Protein AF-A0A920KN29-F1 (afdb_monomer)

Mean predicted aligned error: 7.12 Å

Secondary structure (DSSP, 8-state):
--SGGGT--------TTSSHHHHHHHHHHHHHHHS---S---TT--S-----SSHHHHHHHHHHHHHHHTT--

Radius of gyration: 13.37 Å; Cα contacts (8 Å, |Δi|>4): 26; chains: 1; bounding box: 33×26×33 Å

Solvent-accessible surface area (backbone atoms only — not comparable to full-atom values): 5082 Å² total; per-residue (Å²): 136,71,61,55,83,73,78,43,92,74,87,88,86,78,66,93,92,69,59,60,68,58,54,55,50,52,52,50,50,55,50,51,67,76,54,64,88,83,79,91,84,66,91,91,71,76,92,74,85,88,87,63,99,44,72,69,57,43,53,51,54,50,53,52,47,56,65,69,49,69,78,74,121

Structure (mmCIF, N/CA/C/O backbone):
data_AF-A0A920KN29-F1
#
_entry.id   AF-A0A920KN29-F1
#
loop_
_atom_site.group_PDB
_atom_site.id
_atom_site.type_symbol
_atom_site.label_atom_id
_atom_site.label_alt_id
_atom_site.label_comp_id
_atom_site.label_asym_id
_atom_site.label_entity_id
_atom_site.label_seq_id
_atom_site.pdbx_PDB_ins_code
_atom_site.Cartn_x
_atom_site.Cartn_y
_atom_site.Cartn_z
_atom_site.occupancy
_atom_site.B_iso_or_equiv
_atom_site.auth_seq_id
_atom_site.auth_comp_id
_atom_site.auth_asym_id
_atom_site.auth_atom_id
_atom_site.pdbx_PDB_model_num
ATOM 1 N N . MET A 1 1 ? -11.493 8.601 -5.455 1.00 54.19 1 MET A N 1
ATOM 2 C CA . MET A 1 1 ? -11.139 7.512 -6.389 1.00 54.19 1 MET A CA 1
ATOM 3 C C . MET A 1 1 ? -11.050 7.928 -7.872 1.00 54.19 1 MET A C 1
ATOM 5 O O . MET A 1 1 ? -11.058 7.037 -8.702 1.00 54.19 1 MET A O 1
ATOM 9 N N . PRO A 1 2 ? -10.916 9.225 -8.235 1.00 50.22 2 PRO A N 1
ATOM 10 C CA . PRO A 1 2 ? -10.306 9.589 -9.534 1.00 50.22 2 PRO A CA 1
ATOM 11 C C . PRO A 1 2 ? -8.869 10.130 -9.418 1.00 50.22 2 PRO A C 1
ATOM 13 O O . PRO A 1 2 ? -8.065 9.937 -10.316 1.00 50.22 2 PRO A O 1
ATOM 16 N N . HIS A 1 3 ? -8.519 10.789 -8.306 1.00 55.47 3 HIS A N 1
ATOM 17 C CA . HIS A 1 3 ? -7.240 11.509 -8.184 1.00 55.47 3 HIS A CA 1
ATOM 18 C C . HIS A 1 3 ? -6.013 10.616 -7.927 1.00 55.47 3 HIS A C 1
ATOM 20 O O . HIS A 1 3 ? -4.919 10.970 -8.356 1.00 55.47 3 HIS A O 1
ATOM 26 N N . THR A 1 4 ? -6.197 9.460 -7.280 1.00 54.72 4 THR A N 1
ATOM 27 C CA . THR A 1 4 ? -5.137 8.475 -6.984 1.00 54.72 4 THR A CA 1
ATOM 28 C C . THR A 1 4 ? -4.556 7.821 -8.233 1.00 54.72 4 THR A C 1
ATOM 30 O O . THR A 1 4 ? -3.372 7.518 -8.274 1.00 54.72 4 THR A O 1
ATOM 33 N N . LEU A 1 5 ? -5.385 7.608 -9.257 1.00 54.81 5 LEU A N 1
ATOM 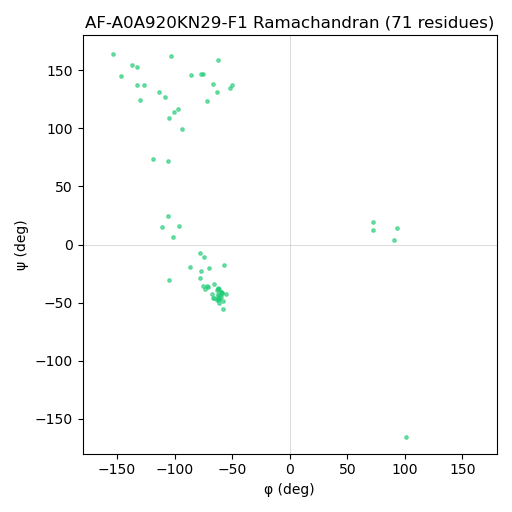34 C CA . LEU A 1 5 ? -4.993 6.923 -10.493 1.00 54.81 5 LEU A CA 1
ATOM 35 C C . LEU A 1 5 ? -4.111 7.789 -11.408 1.00 54.81 5 LEU A C 1
ATOM 37 O O . LEU A 1 5 ? -3.533 7.271 -12.351 1.00 54.81 5 LEU A O 1
ATOM 41 N N . ASN A 1 6 ? -3.980 9.087 -11.112 1.00 61.88 6 ASN A N 1
ATOM 42 C CA . ASN A 1 6 ? -3.119 10.020 -11.844 1.00 61.88 6 ASN A CA 1
ATOM 43 C C . ASN A 1 6 ? -1.736 10.200 -11.183 1.00 61.88 6 ASN A C 1
ATOM 45 O O . ASN A 1 6 ? -1.072 11.199 -11.445 1.00 61.88 6 ASN A O 1
ATOM 49 N N . GLY A 1 7 ? -1.334 9.302 -10.274 1.00 56.00 7 GLY A N 1
ATOM 50 C CA . GLY A 1 7 ? -0.030 9.364 -9.598 1.00 56.00 7 GLY A CA 1
ATOM 51 C C . GLY A 1 7 ? 0.110 10.481 -8.557 1.00 56.00 7 GLY A C 1
ATOM 52 O O . GLY A 1 7 ? 1.217 10.775 -8.120 1.00 56.00 7 GLY A O 1
ATOM 53 N N . ASN A 1 8 ? -0.994 11.120 -8.156 1.00 58.84 8 ASN A N 1
ATOM 54 C CA . ASN A 1 8 ? -0.977 12.138 -7.107 1.00 58.84 8 ASN A CA 1
ATOM 55 C C . ASN A 1 8 ? -1.091 11.504 -5.719 1.00 58.84 8 ASN A C 1
ATOM 57 O O . ASN A 1 8 ? -1.843 10.542 -5.527 1.00 58.84 8 ASN A O 1
ATOM 61 N N . ASP A 1 9 ? -0.426 12.123 -4.742 1.00 63.09 9 ASP A N 1
ATOM 62 C CA . ASP A 1 9 ? -0.563 11.779 -3.330 1.00 63.09 9 ASP A CA 1
ATOM 63 C C . ASP A 1 9 ? -2.034 11.774 -2.909 1.00 63.09 9 ASP A C 1
ATOM 65 O O . ASP A 1 9 ? -2.808 12.692 -3.202 1.00 63.09 9 ASP A O 1
ATOM 69 N N . ALA A 1 10 ? -2.428 10.734 -2.180 1.00 61.41 10 ALA A N 1
ATOM 70 C CA . ALA A 1 10 ? -3.793 10.586 -1.716 1.00 61.41 10 ALA A CA 1
ATOM 71 C C . ALA A 1 10 ? -3.855 10.214 -0.244 1.00 61.41 10 ALA A C 1
ATOM 73 O O . ALA A 1 10 ? -3.156 9.326 0.238 1.00 61.41 10 ALA A O 1
ATOM 74 N N . ILE A 1 11 ? -4.780 10.862 0.460 1.00 58.94 11 ILE A N 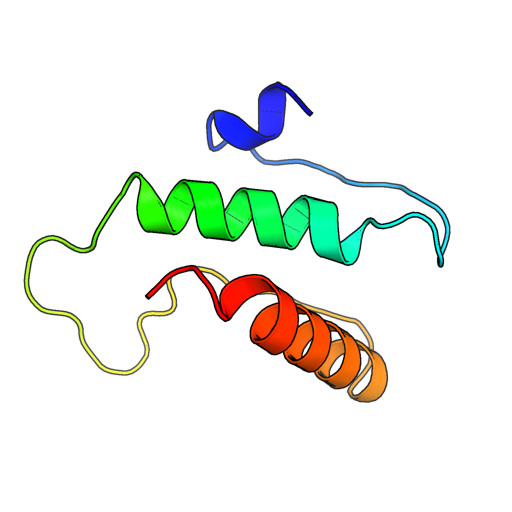1
ATOM 75 C CA . ILE A 1 11 ? -5.084 10.569 1.855 1.00 58.94 11 ILE A CA 1
ATOM 76 C C . ILE A 1 11 ? -6.403 9.797 1.902 1.00 58.94 11 ILE A C 1
ATOM 78 O O . ILE A 1 11 ? -7.478 10.344 1.657 1.00 58.94 11 ILE A O 1
ATOM 82 N N . GLY A 1 12 ? -6.325 8.507 2.227 1.00 58.34 12 GLY A N 1
ATOM 83 C CA . GLY A 1 12 ? -7.493 7.659 2.454 1.00 58.34 12 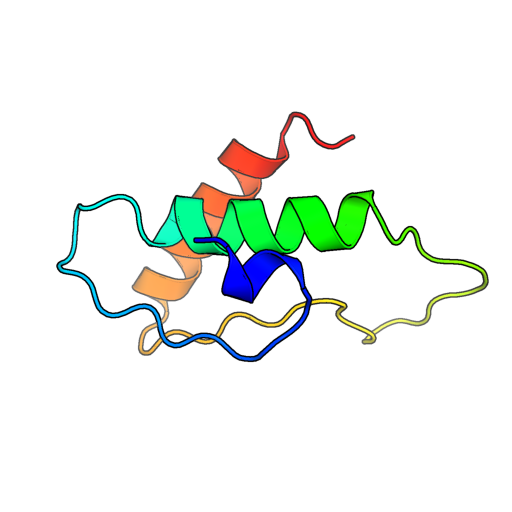GLY A CA 1
ATOM 84 C C . GLY A 1 12 ? -7.871 7.610 3.933 1.00 58.34 12 GLY A C 1
ATOM 85 O O . GLY A 1 12 ? -7.291 6.836 4.691 1.00 58.34 12 GLY A O 1
ATOM 86 N N . LYS A 1 13 ? -8.875 8.385 4.362 1.00 52.38 13 LYS A N 1
ATOM 87 C CA . LYS A 1 13 ? -9.477 8.242 5.700 1.00 52.38 13 LYS A CA 1
ATOM 88 C C . LYS A 1 13 ? -10.738 7.391 5.598 1.00 52.38 13 LYS A C 1
ATOM 90 O O . LYS A 1 13 ? -11.703 7.794 4.962 1.00 52.38 13 LYS A O 1
ATOM 95 N N . ALA A 1 14 ? -10.759 6.230 6.241 1.00 54.84 14 ALA A N 1
ATOM 96 C CA . ALA A 1 14 ? -11.988 5.453 6.401 1.00 54.84 14 ALA A CA 1
ATOM 97 C C . ALA A 1 14 ? -11.912 4.569 7.650 1.00 54.84 14 ALA A C 1
ATOM 99 O O . ALA A 1 14 ? -10.830 4.287 8.159 1.00 54.84 14 ALA A O 1
ATOM 100 N N . GLN A 1 15 ? -13.052 4.067 8.105 1.00 47.75 15 GLN A N 1
ATOM 101 C CA . GLN A 1 15 ? -13.176 3.216 9.291 1.00 47.75 15 GLN A CA 1
ATOM 102 C C . GLN A 1 15 ? -12.735 1.767 9.016 1.00 47.75 15 GLN A C 1
ATOM 104 O O . GLN A 1 15 ? -12.854 1.287 7.892 1.00 47.75 15 GLN A O 1
ATOM 109 N N . THR A 1 16 ? -12.150 1.064 9.987 1.00 60.44 16 THR A N 1
ATOM 110 C CA . THR A 1 16 ? -11.779 -0.363 9.865 1.00 60.44 16 THR A CA 1
ATOM 111 C C . THR A 1 16 ? -12.965 -1.198 9.357 1.00 60.44 16 THR A C 1
ATOM 113 O O . THR A 1 16 ? -14.096 -0.961 9.767 1.00 60.44 16 THR A O 1
ATOM 116 N N . GLY A 1 17 ? -12.718 -2.133 8.431 1.00 61.72 17 GLY A N 1
ATOM 117 C CA . GLY A 1 17 ? -13.768 -2.977 7.832 1.00 61.72 17 GLY A CA 1
ATOM 118 C C . GLY A 1 17 ? -14.433 -2.451 6.549 1.00 61.72 17 GLY A C 1
ATOM 119 O O . GLY A 1 17 ? -15.339 -3.097 6.044 1.00 61.72 17 GLY A O 1
ATOM 120 N N . THR A 1 18 ? -13.996 -1.317 5.981 1.00 62.22 18 THR A N 1
ATOM 121 C CA . THR A 1 18 ? -14.631 -0.710 4.783 1.00 62.22 18 THR A CA 1
ATOM 122 C C . THR A 1 18 ? -13.846 -0.879 3.469 1.00 62.22 18 THR A C 1
ATOM 124 O O . THR A 1 18 ? -13.937 -0.024 2.592 1.00 62.22 18 THR A O 1
ATOM 127 N N . GLY A 1 19 ? -12.996 -1.902 3.338 1.00 74.50 19 GLY A N 1
ATOM 128 C CA . GLY A 1 19 ? -12.283 -2.179 2.076 1.00 74.50 19 GLY A CA 1
ATOM 129 C C . GLY A 1 19 ? -11.154 -1.201 1.702 1.00 74.50 19 GLY A C 1
ATOM 130 O O . GLY A 1 19 ? -10.747 -1.146 0.545 1.00 74.50 19 GLY A O 1
ATOM 131 N N . LYS A 1 20 ? -10.618 -0.427 2.659 1.00 82.06 20 LYS A N 1
ATOM 132 C CA . LYS A 1 20 ? -9.481 0.487 2.405 1.00 82.06 20 LYS A CA 1
ATOM 133 C C . LYS A 1 20 ? -8.243 -0.224 1.880 1.00 82.06 20 LYS A C 1
ATOM 135 O O . LYS A 1 20 ? -7.588 0.321 0.999 1.00 82.06 20 LYS A O 1
ATOM 140 N N . THR A 1 21 ? -7.939 -1.391 2.447 1.00 84.50 21 THR A N 1
ATOM 141 C CA . THR A 1 21 ? -6.775 -2.188 2.064 1.00 84.50 21 THR A CA 1
ATOM 142 C C . THR A 1 21 ? -6.832 -2.524 0.584 1.00 84.50 21 THR A C 1
ATOM 144 O O . THR A 1 21 ? -5.973 -2.087 -0.173 1.00 84.50 21 THR A O 1
ATOM 147 N N . ALA A 1 22 ? -7.933 -3.135 0.142 1.00 86.94 22 ALA A N 1
ATOM 148 C CA . ALA A 1 22 ? -8.179 -3.392 -1.272 1.00 86.94 22 ALA A CA 1
ATOM 149 C C . ALA A 1 22 ? -8.108 -2.114 -2.124 1.00 86.94 22 ALA A C 1
ATOM 151 O O . ALA A 1 22 ? -7.496 -2.125 -3.182 1.00 86.94 22 ALA A O 1
ATOM 152 N N . ALA A 1 23 ? -8.671 -0.990 -1.668 1.00 86.94 23 ALA A N 1
ATOM 153 C CA . ALA A 1 23 ? -8.676 0.239 -2.458 1.00 86.94 23 ALA A CA 1
ATOM 154 C C . ALA A 1 23 ? -7.269 0.777 -2.783 1.00 86.94 23 ALA A C 1
ATOM 156 O O . ALA A 1 23 ? -7.005 1.130 -3.936 1.00 86.94 23 ALA A O 1
ATOM 157 N N . PHE A 1 24 ? -6.360 0.844 -1.801 1.00 85.88 24 PHE A N 1
ATOM 158 C CA . PHE A 1 24 ? -4.990 1.283 -2.087 1.00 85.88 24 PHE A CA 1
ATOM 159 C C . PHE A 1 24 ? -4.177 0.192 -2.793 1.00 85.88 24 PHE A C 1
ATOM 161 O O . PHE A 1 24 ? -3.404 0.526 -3.684 1.00 85.88 24 PHE A O 1
ATOM 168 N N . LEU A 1 25 ? -4.383 -1.093 -2.473 1.00 91.44 25 LEU A N 1
ATOM 169 C CA . LEU A 1 25 ? -3.694 -2.199 -3.148 1.00 91.44 25 LEU A CA 1
ATOM 170 C C . LEU A 1 25 ? -4.043 -2.255 -4.638 1.00 91.44 25 LEU A C 1
ATOM 172 O O . LEU A 1 25 ? -3.142 -2.298 -5.465 1.00 91.44 25 LEU A O 1
ATOM 176 N N . ILE A 1 26 ? -5.327 -2.154 -4.993 1.00 90.00 26 ILE A N 1
ATOM 177 C CA . ILE A 1 26 ? -5.787 -2.103 -6.390 1.00 90.00 26 ILE A CA 1
ATOM 178 C C . ILE A 1 26 ? -5.180 -0.900 -7.113 1.00 90.00 26 ILE A C 1
ATOM 180 O O . ILE A 1 26 ? -4.768 -1.019 -8.262 1.00 90.00 26 ILE A O 1
ATOM 184 N N . THR A 1 27 ? -5.102 0.256 -6.446 1.00 88.69 27 THR A N 1
ATOM 185 C CA . THR A 1 27 ? -4.479 1.453 -7.028 1.00 88.69 27 THR A CA 1
ATOM 186 C C . THR A 1 27 ? -3.000 1.201 -7.333 1.00 88.69 27 THR A C 1
ATOM 188 O O . THR A 1 27 ? -2.558 1.491 -8.442 1.00 88.69 27 THR A O 1
ATOM 191 N N . ILE A 1 28 ? -2.256 0.625 -6.381 1.00 90.56 28 ILE A N 1
ATOM 192 C CA . ILE A 1 28 ? -0.841 0.271 -6.554 1.00 90.56 28 ILE A CA 1
ATOM 193 C C . ILE A 1 28 ? -0.686 -0.744 -7.690 1.00 90.56 28 ILE A C 1
ATOM 195 O O . ILE A 1 28 ? 0.100 -0.515 -8.599 1.00 90.56 28 ILE A O 1
ATOM 199 N N . PHE A 1 29 ? -1.451 -1.836 -7.690 1.00 92.19 29 PHE A N 1
ATOM 200 C CA . PHE A 1 29 ? -1.357 -2.860 -8.733 1.00 92.19 29 PHE A CA 1
ATOM 201 C C . PHE A 1 29 ? -1.674 -2.308 -10.119 1.00 92.19 29 PHE A C 1
ATOM 203 O O . PHE A 1 29 ? -0.929 -2.571 -11.057 1.00 92.19 29 PHE A O 1
ATOM 210 N N . ASN A 1 30 ? -2.720 -1.490 -10.251 1.00 90.62 30 ASN A N 1
ATOM 211 C CA . ASN A 1 30 ? -3.043 -0.838 -11.514 1.00 90.62 30 ASN A CA 1
ATOM 212 C C . ASN A 1 30 ? -1.884 0.038 -12.016 1.00 90.62 30 ASN A C 1
ATOM 214 O O . ASN A 1 30 ? -1.589 0.029 -13.206 1.00 90.62 30 ASN A O 1
ATOM 218 N N . ASP A 1 31 ? -1.219 0.786 -11.136 1.00 89.75 31 ASP A N 1
ATOM 219 C CA . ASP A 1 31 ? -0.057 1.590 -11.522 1.00 89.75 31 ASP A CA 1
ATOM 220 C C . ASP A 1 31 ? 1.138 0.719 -11.947 1.00 89.75 31 ASP A C 1
ATOM 222 O O . ASP A 1 31 ? 1.720 0.933 -13.010 1.00 89.75 31 ASP A O 1
ATOM 226 N N . LEU A 1 32 ? 1.457 -0.320 -11.169 1.00 91.44 32 LEU A N 1
ATOM 227 C CA . LEU A 1 32 ? 2.569 -1.229 -11.459 1.00 91.44 32 LEU A CA 1
ATOM 228 C C . LEU A 1 32 ? 2.387 -1.992 -12.779 1.00 91.44 32 LEU A C 1
ATOM 230 O O . LEU A 1 32 ? 3.374 -2.196 -13.488 1.00 91.44 32 LEU A O 1
ATOM 234 N N . LEU A 1 33 ? 1.150 -2.392 -13.096 1.00 91.44 33 LEU A N 1
ATOM 235 C CA . LEU A 1 33 ? 0.791 -3.105 -14.325 1.00 91.44 33 LEU A CA 1
ATOM 236 C C . LEU A 1 33 ? 0.793 -2.196 -15.560 1.00 91.44 33 LEU A C 1
ATOM 238 O O . LEU A 1 33 ? 1.225 -2.624 -16.626 1.00 91.44 33 LEU A O 1
ATOM 242 N N . ASN A 1 34 ? 0.336 -0.947 -15.429 1.00 92.44 34 ASN A N 1
ATOM 243 C CA . ASN A 1 34 ? 0.330 0.013 -16.540 1.00 92.44 34 ASN A CA 1
ATOM 244 C C . ASN A 1 34 ? 1.716 0.604 -16.832 1.00 92.44 34 ASN A C 1
ATOM 246 O O . ASN A 1 34 ? 1.970 1.051 -17.948 1.00 92.44 34 ASN A O 1
ATOM 250 N N . HIS A 1 35 ? 2.614 0.583 -15.848 1.00 89.94 35 HIS A N 1
ATOM 251 C CA . HIS A 1 35 ? 3.987 1.058 -15.975 1.00 89.94 35 HIS A CA 1
ATOM 252 C C . HIS A 1 35 ? 4.956 -0.102 -15.704 1.00 89.94 35 HIS A C 1
ATOM 254 O O . HIS A 1 35 ? 5.529 -0.168 -14.615 1.00 89.94 35 HIS A O 1
ATOM 260 N N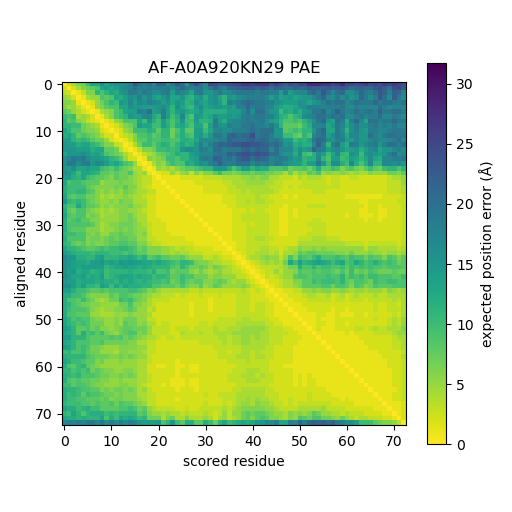 . PRO A 1 36 ? 5.124 -1.072 -16.620 1.00 89.88 36 PRO A N 1
ATOM 261 C CA . PRO A 1 36 ? 6.062 -2.174 -16.421 1.00 89.88 36 PRO A CA 1
ATOM 262 C C . PRO A 1 36 ? 7.507 -1.663 -16.308 1.00 89.88 36 PRO A C 1
ATOM 264 O O . PRO A 1 36 ? 7.835 -0.557 -16.729 1.00 89.88 36 PRO A O 1
ATOM 267 N N . ILE A 1 37 ? 8.383 -2.467 -15.703 1.00 88.62 37 ILE A N 1
ATOM 268 C CA . ILE A 1 37 ? 9.799 -2.103 -15.568 1.00 88.62 37 ILE A CA 1
ATOM 269 C C . ILE A 1 37 ? 10.465 -2.195 -16.940 1.00 88.62 37 ILE A C 1
ATOM 271 O O . ILE A 1 37 ? 10.465 -3.259 -17.558 1.00 88.62 37 ILE A O 1
ATOM 275 N N . GLU A 1 38 ? 11.073 -1.099 -17.378 1.00 86.19 38 GLU A N 1
ATOM 276 C CA . GLU A 1 38 ? 11.926 -1.057 -18.561 1.00 86.19 38 GLU A CA 1
ATOM 277 C C . GLU A 1 38 ? 13.398 -1.088 -18.114 1.00 86.19 38 GLU A C 1
ATOM 279 O O . GLU A 1 38 ? 13.871 -0.159 -17.463 1.00 86.19 38 GLU A O 1
ATOM 284 N N . GLY A 1 39 ? 14.129 -2.160 -18.440 1.00 85.44 39 GLY A N 1
ATOM 285 C CA . GLY A 1 39 ? 15.563 -2.292 -18.137 1.00 85.44 39 GLY A CA 1
ATOM 286 C C . GLY A 1 39 ? 15.905 -3.167 -16.922 1.00 85.44 39 GLY A C 1
ATOM 287 O O . GLY A 1 39 ? 15.094 -3.970 -16.460 1.00 85.44 39 GLY A O 1
ATOM 288 N N . GLU A 1 40 ? 17.153 -3.065 -16.452 1.00 87.00 40 GLU A N 1
ATOM 289 C CA . GLU A 1 40 ? 17.646 -3.838 -15.304 1.00 87.00 40 GLU A CA 1
ATOM 290 C C . GLU A 1 40 ? 17.119 -3.291 -13.973 1.00 87.00 40 GLU A C 1
ATOM 292 O O . GLU A 1 40 ? 16.955 -2.085 -13.801 1.00 87.00 40 GLU A O 1
ATOM 297 N N . ARG A 1 41 ? 16.901 -4.196 -13.012 1.00 86.31 41 ARG A N 1
ATOM 298 C CA . ARG A 1 41 ? 16.507 -3.872 -11.638 1.00 86.31 41 ARG A CA 1
ATOM 299 C C . ARG A 1 41 ? 17.469 -4.525 -10.657 1.00 86.31 41 ARG A C 1
ATOM 301 O O . ARG A 1 41 ? 17.792 -5.707 -10.802 1.00 86.31 41 ARG A O 1
ATOM 308 N N . TYR A 1 42 ? 17.858 -3.789 -9.626 1.00 87.25 42 TYR A N 1
ATOM 309 C CA . TYR A 1 42 ? 18.765 -4.262 -8.588 1.00 87.25 42 TYR A CA 1
ATOM 310 C C . TYR A 1 42 ? 18.029 -4.621 -7.292 1.00 87.25 42 TYR A C 1
ATOM 312 O O . TYR A 1 42 ? 16.875 -4.254 -7.041 1.00 87.25 42 TYR A O 1
ATOM 320 N N . LEU A 1 43 ? 18.711 -5.390 -6.442 1.00 87.19 43 LEU A N 1
ATOM 321 C CA . LEU A 1 43 ? 18.203 -5.733 -5.119 1.00 87.19 43 LEU A CA 1
ATOM 322 C C . LEU A 1 43 ? 18.052 -4.449 -4.285 1.00 87.19 43 LEU A C 1
ATOM 324 O O . 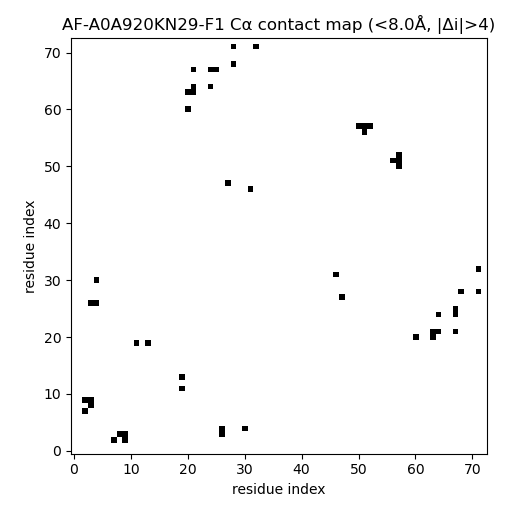LEU A 1 43 ? 18.988 -3.660 -4.197 1.00 87.19 43 LEU A O 1
ATOM 328 N N . GLY A 1 44 ? 16.898 -4.262 -3.642 1.00 85.31 44 GLY A N 1
ATOM 329 C CA . GLY A 1 44 ? 16.644 -3.079 -2.808 1.00 85.31 44 GLY A CA 1
ATOM 330 C C . GLY A 1 44 ? 15.956 -1.908 -3.515 1.00 85.31 44 GLY A C 1
ATOM 331 O O . GLY A 1 44 ? 15.893 -0.828 -2.940 1.00 85.31 44 GLY A O 1
ATOM 332 N N . GLU A 1 45 ? 15.387 -2.116 -4.705 1.00 88.56 45 GLU A N 1
ATOM 333 C CA . GLU A 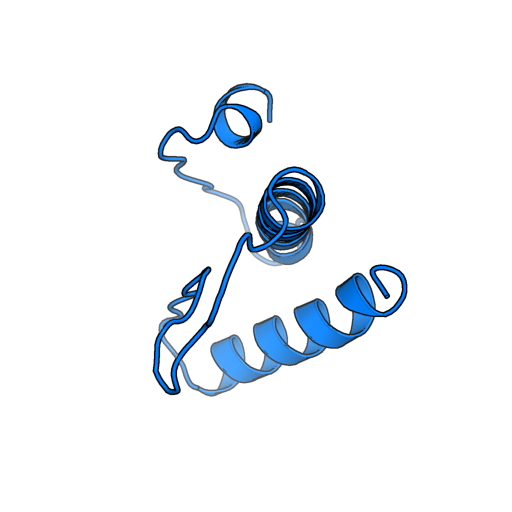1 45 ? 14.616 -1.099 -5.439 1.00 88.56 45 GLU A CA 1
ATOM 334 C C . GLU A 1 45 ? 13.099 -1.387 -5.393 1.00 88.56 45 GLU A C 1
ATOM 336 O O . GLU A 1 45 ? 12.528 -1.850 -6.389 1.00 88.56 45 GLU A O 1
ATOM 341 N N . PRO A 1 46 ? 12.399 -1.214 -4.249 1.00 89.56 46 PRO A N 1
ATOM 342 C CA . PRO A 1 46 ? 10.953 -1.421 -4.176 1.00 89.56 46 PRO A CA 1
ATOM 343 C C . PRO A 1 46 ? 10.208 -0.371 -5.012 1.00 89.56 46 PRO A C 1
ATOM 345 O O . PRO A 1 46 ? 10.536 0.810 -4.971 1.00 89.56 46 PRO A O 1
ATOM 348 N N . ARG A 1 47 ? 9.169 -0.795 -5.742 1.00 90.50 47 ARG A N 1
ATOM 349 C CA . ARG A 1 47 ? 8.319 0.116 -6.534 1.00 90.50 47 ARG A CA 1
ATOM 350 C C . ARG A 1 47 ? 7.168 0.732 -5.738 1.00 90.50 47 ARG A C 1
ATOM 352 O O . ARG A 1 47 ? 6.613 1.741 -6.147 1.00 90.50 47 ARG A O 1
ATOM 359 N N . ALA A 1 48 ? 6.817 0.121 -4.611 1.00 90.56 48 ALA A N 1
ATOM 360 C CA . ALA A 1 48 ? 5.820 0.611 -3.672 1.00 90.56 48 ALA A CA 1
ATOM 361 C C . ALA A 1 48 ? 6.227 0.208 -2.251 1.00 90.56 48 ALA A C 1
ATOM 363 O O . ALA A 1 48 ? 6.791 -0.869 -2.042 1.00 90.56 48 ALA A O 1
ATOM 364 N N . VAL A 1 49 ? 5.934 1.069 -1.276 1.00 91.62 49 VAL A N 1
ATOM 365 C CA . VAL A 1 49 ? 6.192 0.822 0.147 1.00 91.62 49 VAL A CA 1
ATOM 366 C C . VAL A 1 49 ? 4.920 1.124 0.926 1.00 91.62 49 VAL A C 1
ATOM 368 O O . VAL A 1 49 ? 4.385 2.227 0.850 1.00 91.62 49 VAL A O 1
ATOM 371 N N . ILE A 1 50 ? 4.446 0.141 1.691 1.00 90.56 50 ILE A N 1
ATOM 372 C CA . ILE A 1 50 ? 3.303 0.290 2.594 1.00 90.56 50 ILE A CA 1
ATOM 373 C C . ILE A 1 50 ? 3.832 0.273 4.029 1.00 90.56 50 ILE A C 1
ATOM 375 O O . ILE A 1 50 ? 4.541 -0.651 4.422 1.00 90.56 50 ILE A O 1
ATOM 379 N N . ILE A 1 51 ? 3.481 1.292 4.814 1.00 90.88 51 ILE A N 1
ATOM 380 C CA . ILE A 1 51 ? 3.881 1.423 6.220 1.00 90.88 51 ILE A CA 1
ATOM 381 C C . ILE A 1 51 ? 2.632 1.298 7.092 1.00 90.88 51 ILE A C 1
ATOM 383 O O . ILE A 1 51 ? 1.630 1.971 6.848 1.00 90.88 51 ILE A O 1
ATOM 387 N N . ALA A 1 52 ? 2.698 0.463 8.128 1.00 89.81 52 ALA A N 1
ATOM 388 C CA . ALA A 1 52 ? 1.622 0.291 9.097 1.00 89.81 52 ALA A CA 1
ATOM 389 C C . ALA A 1 52 ? 2.160 0.332 10.543 1.00 89.81 52 ALA A C 1
ATOM 391 O O . ALA A 1 52 ? 3.326 0.013 10.775 1.00 89.81 52 ALA A O 1
ATOM 392 N N . PRO A 1 53 ? 1.329 0.739 11.522 1.00 90.50 53 PRO A N 1
ATOM 393 C CA . PRO A 1 53 ? 1.761 0.997 12.900 1.00 90.50 53 PRO A CA 1
ATOM 394 C C . PRO A 1 53 ? 2.150 -0.245 13.713 1.00 90.50 53 PRO A C 1
ATOM 396 O O . PRO A 1 53 ? 2.828 -0.100 14.727 1.00 90.50 53 PRO A O 1
ATOM 399 N N . THR A 1 54 ? 1.714 -1.447 13.324 1.00 94.06 54 THR A N 1
ATOM 400 C CA . THR A 1 54 ? 2.000 -2.686 14.065 1.00 94.06 54 THR A CA 1
ATOM 401 C C . THR A 1 54 ? 2.376 -3.825 13.130 1.00 94.06 54 THR A C 1
ATOM 403 O O . THR A 1 54 ? 1.962 -3.855 11.969 1.00 94.06 54 THR A O 1
ATOM 406 N N . ARG A 1 55 ? 3.144 -4.791 13.649 1.00 95.25 55 ARG A N 1
ATOM 407 C CA . ARG A 1 55 ? 3.555 -5.985 12.897 1.00 95.25 55 ARG A CA 1
ATOM 408 C C . ARG A 1 55 ? 2.347 -6.791 12.436 1.00 95.25 55 ARG A C 1
ATOM 410 O O . ARG A 1 55 ? 2.316 -7.250 11.303 1.00 95.25 55 ARG A O 1
ATOM 417 N N . GLU A 1 56 ? 1.346 -6.926 13.294 1.00 94.12 56 GLU A N 1
ATOM 418 C CA . GLU A 1 56 ? 0.124 -7.678 13.023 1.00 94.12 56 GLU A CA 1
ATOM 419 C C . GLU A 1 56 ? -0.640 -7.063 11.847 1.00 94.12 56 GLU A C 1
ATOM 421 O O . GLU A 1 56 ? -1.076 -7.784 10.954 1.00 94.12 56 GLU A O 1
ATOM 426 N N . LEU A 1 57 ? -0.734 -5.729 11.798 1.00 89.75 57 LEU A N 1
ATOM 427 C CA . LEU A 1 57 ? -1.400 -5.040 10.697 1.00 89.75 57 LEU A CA 1
ATOM 428 C C . LEU A 1 57 ? -0.593 -5.121 9.393 1.00 89.75 57 LEU A C 1
ATOM 430 O O . LEU A 1 57 ? -1.185 -5.281 8.331 1.00 89.75 57 LEU A O 1
ATOM 434 N N . VAL A 1 58 ? 0.745 -5.065 9.458 1.00 93.06 58 VAL A N 1
ATOM 435 C CA . VAL A 1 58 ? 1.600 -5.317 8.281 1.00 93.06 58 VAL A CA 1
ATOM 436 C C . VAL A 1 58 ? 1.331 -6.710 7.712 1.00 93.06 58 VAL A C 1
ATOM 438 O O . VAL A 1 58 ? 1.114 -6.840 6.513 1.00 93.06 58 VAL A O 1
ATOM 441 N N . MET A 1 59 ? 1.306 -7.739 8.564 1.00 95.12 59 MET A N 1
ATOM 442 C CA . MET A 1 59 ? 1.064 -9.122 8.138 1.00 95.12 59 MET A CA 1
ATOM 443 C C . MET A 1 59 ? -0.324 -9.303 7.510 1.00 95.12 59 MET A C 1
ATOM 445 O O . MET A 1 59 ? -0.451 -10.010 6.516 1.00 95.12 59 MET A O 1
ATOM 449 N N . GLN A 1 60 ? -1.352 -8.640 8.048 1.00 93.06 60 GLN A N 1
ATOM 450 C CA . GLN A 1 60 ? -2.695 -8.646 7.460 1.00 93.06 60 GLN A CA 1
ATOM 451 C C . GLN A 1 60 ? -2.709 -8.011 6.066 1.00 93.06 60 GLN A C 1
ATOM 453 O O . GLN A 1 60 ? -3.214 -8.612 5.127 1.00 93.06 60 GLN A O 1
ATOM 458 N N . ILE A 1 61 ? -2.098 -6.831 5.910 1.00 92.94 61 ILE A N 1
ATOM 459 C CA . ILE A 1 61 ? -2.022 -6.155 4.607 1.00 92.94 61 ILE A CA 1
ATOM 460 C C . ILE A 1 61 ? -1.225 -6.989 3.595 1.00 92.94 61 ILE A C 1
ATOM 462 O O . ILE A 1 61 ? -1.598 -7.036 2.427 1.00 92.94 61 ILE A O 1
ATOM 466 N N . ALA A 1 62 ? -0.140 -7.639 4.025 1.00 94.06 62 ALA A N 1
ATOM 467 C CA . ALA A 1 62 ? 0.654 -8.512 3.164 1.00 94.06 62 ALA A CA 1
ATOM 468 C C . ALA A 1 62 ? -0.166 -9.709 2.658 1.00 94.06 62 ALA A C 1
ATOM 470 O O . ALA A 1 62 ? -0.171 -9.972 1.460 1.00 94.06 62 ALA A O 1
ATOM 471 N N . SER A 1 63 ? -0.920 -10.368 3.545 1.00 95.12 63 SER A N 1
ATOM 472 C CA . SER A 1 63 ? -1.833 -11.454 3.167 1.00 95.12 63 SER A CA 1
ATOM 473 C C . SER A 1 63 ? -2.904 -10.984 2.177 1.00 95.12 63 SER A C 1
ATOM 475 O O . SER A 1 63 ? -3.140 -11.652 1.174 1.00 95.12 63 SER A O 1
ATOM 477 N N . ASP A 1 64 ? -3.517 -9.820 2.423 1.00 93.56 64 ASP A N 1
ATOM 478 C CA . ASP A 1 64 ? -4.504 -9.227 1.509 1.00 93.56 64 ASP A CA 1
ATOM 479 C C . ASP A 1 64 ? -3.882 -8.927 0.130 1.00 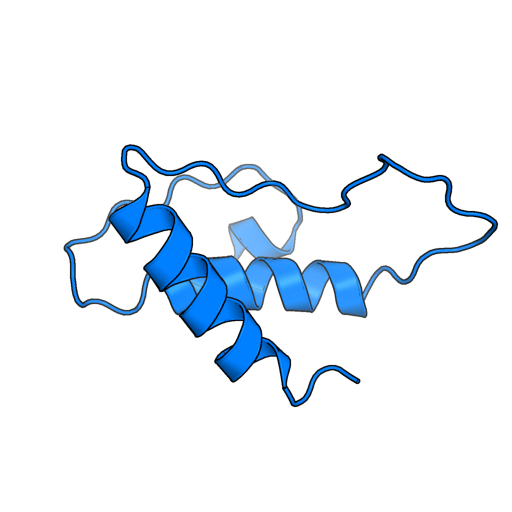93.56 64 ASP A C 1
ATOM 481 O O . ASP A 1 64 ? -4.528 -9.102 -0.903 1.00 93.56 64 ASP A O 1
ATOM 485 N N . ALA A 1 65 ? -2.625 -8.467 0.098 1.00 93.56 65 ALA A N 1
ATOM 486 C CA . ALA A 1 65 ? -1.898 -8.173 -1.134 1.00 93.56 65 ALA A CA 1
ATOM 487 C C . ALA A 1 65 ? -1.579 -9.438 -1.943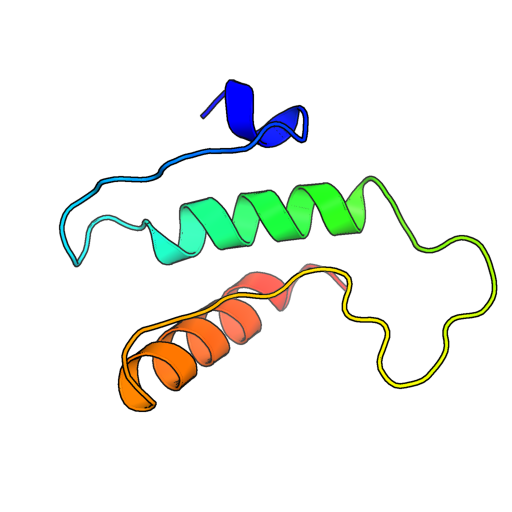 1.00 93.56 65 ALA A C 1
ATOM 489 O O . ALA A 1 65 ? -1.756 -9.424 -3.159 1.00 9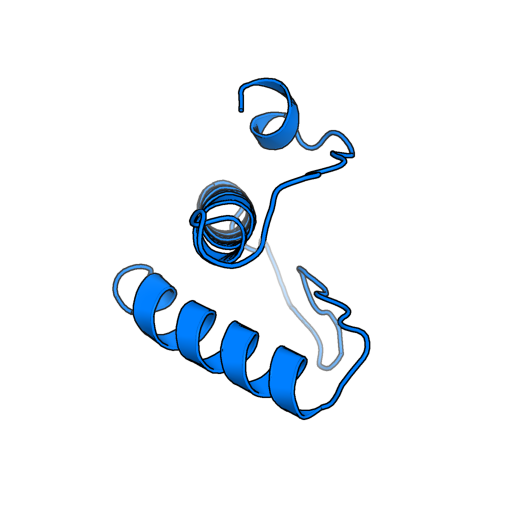3.56 65 ALA A O 1
ATOM 490 N N . GLU A 1 66 ? -1.154 -10.521 -1.288 1.00 94.88 66 GLU A N 1
ATOM 491 C CA . GLU A 1 66 ? -0.918 -11.818 -1.936 1.00 94.88 66 GLU A CA 1
ATOM 492 C C . GLU A 1 66 ? -2.207 -12.394 -2.538 1.00 94.88 66 GLU A C 1
ATOM 494 O O . GLU A 1 66 ? -2.210 -12.848 -3.682 1.00 94.88 66 GLU A O 1
ATOM 499 N N . GLU A 1 67 ? -3.321 -12.341 -1.800 1.00 94.25 67 GLU A N 1
ATOM 500 C CA . GLU A 1 67 ? -4.607 -12.855 -2.279 1.00 94.25 67 GLU A CA 1
ATOM 501 C C . GLU A 1 67 ? -5.138 -12.042 -3.466 1.00 94.25 67 GLU A C 1
ATOM 503 O O . GLU A 1 67 ? -5.543 -12.606 -4.486 1.00 94.25 67 GLU A O 1
ATOM 508 N N . LEU A 1 68 ? -5.101 -10.712 -3.360 1.00 92.25 68 LEU A N 1
ATOM 509 C CA . LEU A 1 68 ? -5.611 -9.810 -4.389 1.00 92.25 68 LEU A CA 1
ATOM 510 C C . LEU A 1 68 ? -4.723 -9.786 -5.645 1.00 92.25 68 LEU A C 1
ATOM 512 O O . LEU A 1 68 ? -5.239 -9.672 -6.756 1.00 92.25 68 LEU A O 1
ATOM 516 N N . GLY A 1 69 ? -3.404 -9.902 -5.475 1.00 92.81 69 GLY A N 1
ATOM 517 C CA . GLY A 1 69 ? -2.414 -9.915 -6.555 1.00 92.81 69 GLY A CA 1
ATOM 518 C C . GLY A 1 69 ? -2.302 -11.252 -7.294 1.00 92.81 69 GLY A C 1
ATOM 519 O O . GLY A 1 69 ? -1.648 -11.327 -8.326 1.00 92.81 69 GLY A O 1
ATOM 520 N N . ARG A 1 70 ? -2.971 -12.316 -6.834 1.00 94.12 70 ARG A N 1
ATOM 521 C CA . ARG A 1 70 ? -2.865 -13.666 -7.422 1.00 94.12 70 ARG A CA 1
ATOM 522 C C . ARG A 1 70 ? -3.220 -13.753 -8.919 1.00 94.12 70 ARG A C 1
ATOM 524 O O . ARG A 1 70 ? -2.906 -14.746 -9.566 1.00 94.12 70 ARG A O 1
ATOM 531 N N . PHE A 1 71 ? -3.906 -12.750 -9.463 1.00 89.38 71 PHE A N 1
ATOM 532 C CA . PHE A 1 71 ? -4.335 -12.698 -10.866 1.00 89.38 71 PHE A CA 1
ATOM 533 C C . PHE A 1 71 ? -3.605 -11.628 -11.691 1.00 89.38 71 PHE A C 1
ATOM 535 O O . PHE A 1 71 ? -4.094 -11.256 -12.754 1.00 89.38 71 PHE A O 1
ATOM 542 N N . THR A 1 72 ? -2.488 -11.090 -11.192 1.00 83.25 72 THR A N 1
ATOM 543 C CA . THR A 1 72 ? -1.710 -10.044 -11.880 1.00 83.25 72 THR A CA 1
ATOM 544 C C . THR A 1 72 ? -0.450 -10.566 -12.580 1.00 83.25 72 THR A C 1
ATOM 546 O O . THR A 1 72 ? 0.337 -9.750 -13.055 1.00 83.25 72 THR A O 1
ATOM 549 N N . ASP A 1 73 ? -0.267 -11.891 -12.617 1.00 61.59 73 ASP A N 1
ATOM 550 C CA . ASP A 1 73 ? 0.808 -12.596 -13.338 1.00 61.59 73 ASP A CA 1
ATOM 551 C C . ASP A 1 73 ? 0.530 -12.725 -14.847 1.00 61.59 73 ASP A C 1
ATOM 553 O O . ASP A 1 73 ? -0.640 -12.987 -15.224 1.00 61.59 73 ASP A O 1
#

pLDDT: mean 81.49, std 14.88, range [47.75, 95.25]

Sequence (73 aa):
MPHTLNGNDAIGKAQTGTGKTAAFLITIFNDLLNHPIEGERYLGEPRAVIIAPTRELVMQIASDAEELGRFTD

Nearest PDB structures (foldseek):
  7r5j-assembly1_W0  TM=2.872E-01  e=3.685E+00  Homo sapiens

Foldseek 3Di:
DVPLLVVDDDDDDDDPPPCPLVVVLVSQLVVCLVDDDDDDDDPPDDPDDDDDDDPVVVVVSVVVNCVSCVPSD